Protein AF-A0A4R3IIE7-F1 (afdb_monomer)

Nearest PDB structures (foldseek):
  2jb1-assembly1_A  TM=9.424E-01  e=1.792E-12  Rhodococcus opacus
  2jb2-assembly1_A  TM=9.351E-01  e=1.595E-12  Rhodococcus opacus
  2jae-assembly1_B  TM=9.399E-01  e=1.549E-11  Rhodococcus opacus
  5ts5-assembly2_C  TM=9.015E-01  e=3.119E-09  Bothrops atrox
  3kve-assembly1_B  TM=9.027E-01  e=7.053E-09  Vipera ammodytes ammodytes

Mean predicted aligned error: 4.92 Å

Solvent-accessible surface area (backbone atoms only — not comparable to full-atom values): 9202 Å² total; per-residue (Å²): 140,89,75,60,86,95,37,77,62,57,58,58,55,53,53,40,74,78,46,46,93,76,58,75,77,57,61,40,74,53,34,45,40,71,62,99,83,25,29,43,38,32,26,30,48,67,89,56,95,58,74,78,43,77,50,76,40,77,69,79,88,83,83,68,55,39,87,56,49,59,76,37,52,62,72,66,55,69,74,56,48,53,49,34,66,65,60,85,71,72,44,69,51,73,44,77,44,77,33,71,60,49,53,51,47,77,75,67,71,44,84,30,62,72,51,78,50,93,55,94,40,36,27,36,38,43,48,84,66,74,79,96,53,87,52,64,41,58,31,33,65,19,52,40,77,43,50,99,83,114

Secondary structure (DSSP, 8-state):
----TT-TTHHHHHHHHHHGGG--TTEEEEEEEE-SS-EEEEEEETTS-PPPEEEEES-----S-HHHHTTSEE---HHHHHHHHH----EEEEEEEEESS-HHHHTT---S-EEE-SSTT-EEE--SSSTT-SS-EEEEEEEEEE-TT-

Foldseek 3Di:
DDADPPHNCVVVVVVCVVCVVVDDPQWAWAAWEADPQAIKTWTDRNVDDDDIDIDTDRYDDDPDQLVVVLNHHYDDDPVVNVCSVPPFDKDKDWDKDKDQAPCCCVPVVDAFDWDADPDPQGIKTADNDPHPPNGIGIIGSGIDIGTPPD

Sequence (150 aa):
MFQPVGGMDGIAQGFEREVGDLITYNAKVASLQQDEDGVTVTWEDAAGGGEAQTSTADYCVCTIPFSILSQIDHNLSGDLSNKISSMPYNGSTKWGLEFKRRFWEQDEQIYGGISYTNQAISQISYHSTGYFSDGPGVLLGGYTWRGANS

pLDDT: mean 93.7, std 8.91, range [44.0, 98.56]

Structure (mmCIF, N/CA/C/O backbone):
data_AF-A0A4R3IIE7-F1
#
_entry.id   AF-A0A4R3IIE7-F1
#
loop_
_atom_site.group_PDB
_atom_site.id
_atom_site.type_symbol
_atom_site.label_atom_id
_atom_site.label_alt_id
_atom_site.label_comp_id
_atom_site.label_asym_id
_atom_site.label_entity_id
_atom_site.label_seq_id
_atom_site.pdbx_PDB_ins_code
_atom_site.Cartn_x
_atom_site.Cartn_y
_atom_site.Cartn_z
_atom_site.occupancy
_atom_site.B_iso_or_equiv
_atom_site.auth_seq_id
_atom_site.auth_comp_id
_atom_site.auth_asym_id
_atom_site.auth_atom_id
_atom_site.pdbx_PDB_model_num
ATOM 1 N N . MET A 1 1 ? 1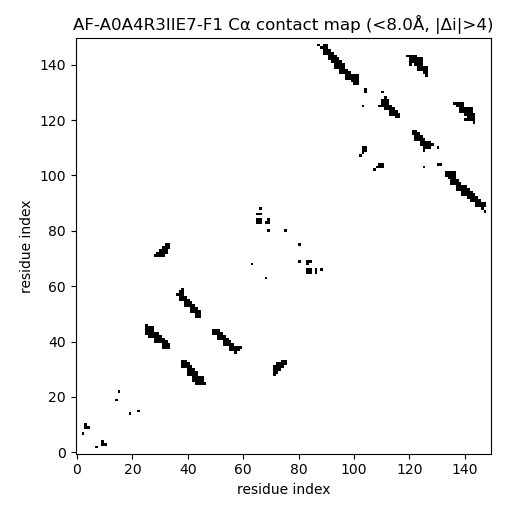8.415 -13.073 -5.698 1.00 63.34 1 MET A N 1
ATOM 2 C CA . MET A 1 1 ? 17.310 -12.242 -5.171 1.00 63.34 1 MET A CA 1
ATOM 3 C C . MET A 1 1 ? 16.014 -12.957 -5.510 1.00 63.34 1 MET A C 1
ATOM 5 O O . MET A 1 1 ? 15.934 -13.490 -6.609 1.00 63.34 1 MET A O 1
ATOM 9 N N . PHE A 1 2 ? 15.064 -13.039 -4.580 1.00 87.88 2 PHE A N 1
ATOM 10 C CA . PHE A 1 2 ? 13.792 -13.735 -4.789 1.00 87.88 2 PHE A CA 1
ATOM 11 C C . PHE A 1 2 ? 12.655 -12.722 -4.875 1.00 87.88 2 PHE A C 1
ATOM 13 O O . PHE A 1 2 ? 12.627 -11.756 -4.117 1.00 87.88 2 PHE A O 1
ATOM 20 N N . GLN A 1 3 ? 11.732 -12.963 -5.794 1.00 90.75 3 GLN A N 1
ATOM 21 C CA . GLN A 1 3 ? 10.473 -12.242 -5.941 1.00 90.75 3 GLN A CA 1
ATOM 22 C C . GLN A 1 3 ? 9.434 -13.234 -6.470 1.00 90.75 3 GLN A C 1
ATOM 24 O O . GLN A 1 3 ? 9.823 -14.162 -7.192 1.00 90.75 3 GLN A O 1
ATOM 29 N N . PRO A 1 4 ? 8.137 -13.077 -6.166 1.00 94.25 4 PRO A N 1
ATOM 30 C CA . PRO A 1 4 ? 7.137 -13.892 -6.828 1.00 94.25 4 PRO A CA 1
ATOM 31 C C . PRO A 1 4 ? 7.105 -13.597 -8.326 1.00 94.25 4 PRO A C 1
ATOM 33 O O . PRO A 1 4 ? 7.300 -12.463 -8.778 1.00 94.25 4 PRO A O 1
ATOM 36 N N . VAL A 1 5 ? 6.858 -14.646 -9.102 1.00 93.56 5 VAL A N 1
ATOM 37 C CA . VAL A 1 5 ? 6.612 -14.522 -10.536 1.00 93.56 5 VAL A CA 1
ATOM 38 C C . VAL A 1 5 ? 5.262 -13.830 -10.724 1.00 93.56 5 VAL A C 1
ATOM 40 O O . VAL A 1 5 ? 4.277 -14.241 -10.122 1.00 93.56 5 VAL A O 1
ATOM 43 N N . GLY A 1 6 ? 5.222 -12.782 -11.547 1.00 91.94 6 GLY A N 1
ATOM 44 C CA . GLY A 1 6 ? 3.995 -12.040 -11.858 1.00 91.94 6 GLY A CA 1
ATOM 45 C C . GLY A 1 6 ? 3.757 -10.778 -11.025 1.00 91.94 6 GLY A C 1
ATOM 46 O O . GLY A 1 6 ? 3.061 -9.895 -11.507 1.00 91.94 6 GLY A O 1
ATOM 47 N N . GLY A 1 7 ? 4.384 -10.626 -9.853 1.00 93.81 7 GLY A N 1
ATOM 48 C CA . GLY A 1 7 ? 4.222 -9.420 -9.030 1.00 93.81 7 GLY A CA 1
ATOM 49 C C . GLY A 1 7 ? 4.291 -9.686 -7.529 1.00 93.81 7 GLY A C 1
ATOM 50 O O . GLY A 1 7 ? 4.102 -10.809 -7.067 1.00 93.81 7 GLY A O 1
ATOM 51 N N . MET A 1 8 ? 4.599 -8.649 -6.745 1.00 95.88 8 MET A N 1
ATOM 52 C CA . MET A 1 8 ? 4.729 -8.787 -5.288 1.00 95.88 8 MET A CA 1
ATOM 53 C C . MET A 1 8 ? 3.367 -8.958 -4.582 1.00 95.88 8 MET A C 1
ATOM 55 O O . MET A 1 8 ? 3.273 -9.530 -3.497 1.00 95.88 8 MET A O 1
ATOM 59 N N . ASP A 1 9 ? 2.301 -8.493 -5.224 1.00 96.94 9 ASP A N 1
ATOM 60 C CA . ASP A 1 9 ? 0.909 -8.674 -4.814 1.00 96.94 9 ASP A CA 1
ATOM 61 C C . ASP A 1 9 ? 0.475 -10.147 -4.795 1.00 96.94 9 ASP A C 1
ATOM 63 O O . ASP A 1 9 ? -0.443 -10.495 -4.057 1.00 96.94 9 ASP A O 1
ATOM 67 N N . GLY A 1 10 ? 1.195 -11.037 -5.486 1.00 97.75 10 GLY A N 1
ATOM 68 C CA . GLY A 1 10 ? 0.967 -12.482 -5.427 1.00 97.75 10 GLY A CA 1
ATOM 69 C C . GLY A 1 10 ? 1.037 -13.082 -4.012 1.00 97.75 10 GLY A C 1
ATOM 70 O O . GLY A 1 10 ? 0.392 -14.099 -3.757 1.00 97.75 10 GLY A O 1
ATOM 71 N N . ILE A 1 11 ? 1.764 -12.455 -3.071 1.00 97.31 11 ILE A N 1
ATOM 72 C CA . ILE A 1 11 ? 1.727 -12.856 -1.651 1.00 97.31 11 ILE A CA 1
ATOM 73 C C . ILE A 1 11 ? 0.383 -12.489 -1.017 1.00 97.31 11 ILE A C 1
ATOM 75 O O . ILE A 1 11 ? -0.223 -13.331 -0.362 1.00 97.31 11 ILE A O 1
ATOM 79 N N . ALA A 1 12 ? -0.096 -11.259 -1.223 1.00 97.12 12 ALA A N 1
ATOM 80 C CA . ALA A 1 12 ? -1.373 -10.803 -0.674 1.00 97.12 12 ALA A CA 1
ATOM 81 C C . ALA A 1 12 ? -2.544 -11.612 -1.250 1.00 97.12 12 ALA A C 1
ATOM 83 O O . ALA A 1 12 ? -3.361 -12.122 -0.491 1.00 97.12 12 ALA A O 1
ATOM 84 N N . GLN A 1 13 ? -2.545 -11.842 -2.566 1.00 97.69 13 GLN A N 1
ATOM 85 C CA . GLN A 1 13 ? -3.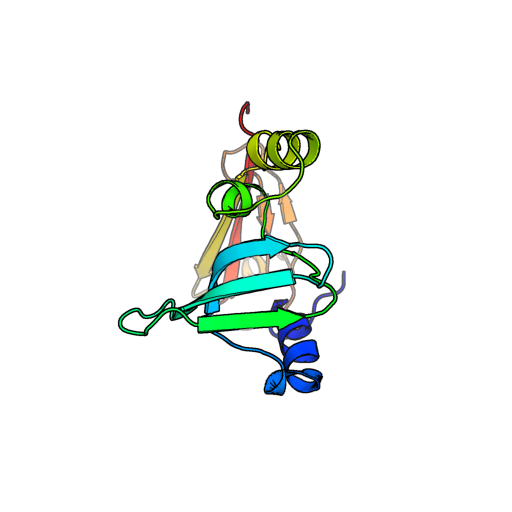490 -12.745 -3.235 1.00 97.69 13 GLN A CA 1
ATOM 86 C C . GLN A 1 13 ? -3.397 -14.180 -2.695 1.00 97.69 13 GLN A C 1
ATOM 88 O O . GLN A 1 13 ? -4.369 -14.925 -2.714 1.00 97.69 13 GLN A O 1
ATOM 93 N N . GLY A 1 14 ? -2.213 -14.598 -2.236 1.00 97.94 14 GLY A N 1
ATOM 94 C CA . GLY A 1 14 ? -2.014 -15.869 -1.547 1.00 97.94 14 GLY A CA 1
ATOM 95 C C . GLY A 1 14 ? -2.819 -15.977 -0.262 1.00 97.94 14 GLY A C 1
ATOM 96 O O . GLY A 1 14 ? -3.539 -16.953 -0.101 1.00 97.94 14 GLY A O 1
ATOM 97 N N . PHE A 1 15 ? -2.737 -14.969 0.606 1.00 98.06 15 PHE A N 1
ATOM 98 C CA . PHE A 1 15 ? -3.552 -14.911 1.819 1.00 98.06 15 PHE A CA 1
ATOM 99 C C . PHE A 1 15 ? -5.038 -14.777 1.499 1.00 98.06 15 PHE A C 1
ATOM 101 O O . PHE A 1 15 ? -5.843 -15.501 2.073 1.00 98.06 15 PHE A O 1
ATOM 108 N N . GLU A 1 16 ? -5.399 -13.905 0.556 1.00 98.00 16 GLU A N 1
ATOM 109 C CA . GLU A 1 16 ? -6.790 -13.717 0.136 1.00 98.00 16 GLU A CA 1
ATOM 110 C C . GLU A 1 16 ? -7.453 -15.038 -0.271 1.00 98.00 16 GLU A C 1
ATOM 112 O O . GLU A 1 16 ? -8.596 -15.280 0.097 1.00 98.00 16 GLU A O 1
ATOM 117 N N . ARG A 1 17 ? -6.751 -15.930 -0.980 1.00 98.19 17 ARG A N 1
ATOM 118 C CA . ARG A 1 17 ? -7.319 -17.235 -1.356 1.00 98.19 17 ARG A CA 1
ATOM 119 C C . ARG A 1 17 ? -7.721 -18.099 -0.160 1.00 98.19 17 ARG A C 1
ATOM 121 O O . ARG A 1 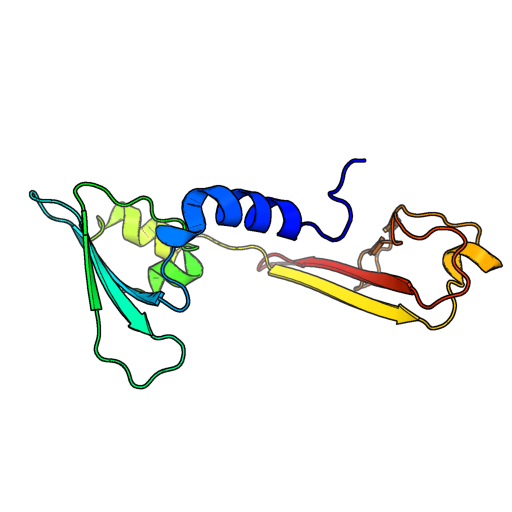17 ? -8.638 -18.900 -0.300 1.00 98.19 17 ARG A O 1
ATOM 128 N N . GLU A 1 18 ? -7.044 -17.949 0.974 1.00 98.31 18 GLU A N 1
ATOM 129 C CA . GLU A 1 18 ? -7.270 -18.768 2.168 1.00 98.31 18 GLU A CA 1
ATOM 130 C C . GLU A 1 18 ? -8.299 -18.155 3.129 1.00 98.31 18 GLU A C 1
ATOM 132 O O . GLU A 1 18 ? -8.914 -18.890 3.895 1.00 98.31 18 GLU A O 1
ATOM 137 N N . VAL A 1 19 ? -8.474 -16.826 3.121 1.00 97.94 19 VAL A N 1
ATOM 138 C CA . VAL A 1 19 ? -9.340 -16.111 4.085 1.00 97.94 19 VAL A CA 1
ATOM 139 C C . VAL A 1 19 ? -10.296 -15.104 3.441 1.00 97.94 19 VAL A C 1
ATOM 141 O O . VAL A 1 19 ? -10.811 -14.219 4.118 1.00 97.94 19 VAL A O 1
ATOM 144 N N . GLY A 1 20 ? -10.502 -15.173 2.127 1.00 97.00 20 GLY A N 1
ATOM 145 C CA . GLY A 1 20 ? -11.224 -14.150 1.364 1.00 97.00 20 GLY A CA 1
ATOM 146 C C . GLY A 1 20 ? -12.680 -13.956 1.785 1.00 97.00 20 GLY A C 1
ATOM 147 O O . GLY A 1 20 ? -13.197 -12.848 1.689 1.00 97.00 20 GLY A O 1
ATOM 148 N N . ASP A 1 21 ? -13.326 -14.995 2.312 1.00 97.62 21 ASP A N 1
ATOM 149 C CA . ASP A 1 21 ? -14.673 -14.940 2.889 1.00 97.62 21 ASP A CA 1
ATOM 150 C C . ASP A 1 21 ? -14.746 -14.134 4.197 1.00 97.62 21 ASP A C 1
ATOM 152 O O . ASP A 1 21 ? -15.826 -13.698 4.592 1.00 97.62 21 ASP A O 1
ATOM 156 N N . LEU A 1 22 ? -13.601 -13.887 4.839 1.00 97.25 22 LEU A N 1
ATOM 157 C CA . LEU A 1 22 ? -13.470 -13.048 6.030 1.00 97.25 22 LEU A CA 1
ATOM 158 C C . LEU A 1 22 ? -13.134 -11.583 5.697 1.00 97.25 22 LEU A C 1
ATOM 160 O O . LEU A 1 22 ? -13.045 -10.759 6.609 1.00 97.25 22 LEU A O 1
ATOM 164 N N . ILE A 1 23 ? -12.910 -11.241 4.421 1.00 97.44 23 ILE A N 1
ATOM 165 C CA . ILE A 1 23 ? -12.481 -9.900 4.006 1.00 97.44 23 ILE A CA 1
ATOM 166 C C . ILE A 1 23 ? -13.676 -9.084 3.513 1.00 97.44 23 ILE A C 1
ATOM 168 O O . ILE A 1 23 ? -14.281 -9.380 2.484 1.00 97.44 23 ILE A O 1
ATOM 172 N N . THR A 1 24 ? -13.937 -7.965 4.186 1.00 96.06 24 THR A N 1
ATOM 173 C CA . THR A 1 24 ? -14.839 -6.928 3.674 1.00 96.06 24 THR A CA 1
ATOM 174 C C . THR A 1 24 ? -14.041 -5.883 2.898 1.00 96.06 24 THR A C 1
ATOM 176 O O . THR A 1 24 ? -13.358 -5.037 3.477 1.00 96.06 24 THR A O 1
ATOM 179 N N . TYR A 1 25 ? -14.125 -5.932 1.570 1.00 95.94 25 TYR A N 1
ATOM 180 C CA . TYR A 1 25 ? -13.525 -4.923 0.695 1.00 95.94 25 TYR A CA 1
ATOM 181 C C . TYR A 1 25 ? -14.309 -3.608 0.698 1.00 95.94 25 TYR A C 1
ATOM 183 O O . TYR A 1 25 ? -15.483 -3.570 1.050 1.00 95.94 25 TYR A O 1
ATOM 191 N N . ASN A 1 26 ? -13.646 -2.524 0.280 1.00 95.00 26 ASN A N 1
ATOM 192 C CA . ASN A 1 26 ? -14.200 -1.164 0.236 1.00 95.00 26 ASN A CA 1
ATOM 193 C C . ASN A 1 26 ? -14.729 -0.640 1.585 1.00 95.00 26 ASN A C 1
ATOM 195 O O . ASN A 1 26 ? -15.427 0.365 1.612 1.00 95.00 26 ASN A O 1
ATOM 199 N N . ALA A 1 27 ? -14.357 -1.259 2.708 1.00 96.56 27 ALA A N 1
ATOM 200 C CA . ALA A 1 27 ? -14.706 -0.786 4.040 1.00 96.56 27 ALA A CA 1
ATOM 201 C C . ALA A 1 27 ? -13.738 0.315 4.499 1.00 96.56 27 ALA A C 1
ATOM 203 O O . ALA A 1 27 ? -12.646 0.044 5.008 1.00 96.56 27 ALA A O 1
ATOM 204 N N . LYS A 1 28 ? -14.125 1.580 4.323 1.00 96.69 28 LYS A N 1
ATOM 205 C CA . LYS A 1 28 ? -13.368 2.721 4.843 1.00 96.69 28 LYS A CA 1
ATOM 206 C C . LYS A 1 28 ? -13.747 2.954 6.303 1.00 96.69 28 LYS A C 1
ATOM 208 O O . LYS A 1 28 ? -14.841 3.419 6.604 1.00 96.69 28 LYS A O 1
ATOM 213 N N . VAL A 1 29 ? -12.828 2.650 7.214 1.00 97.56 29 VAL A N 1
ATOM 214 C CA . VAL A 1 29 ? -13.018 2.885 8.653 1.00 97.56 29 VAL A CA 1
ATOM 215 C C . VAL A 1 29 ? -13.142 4.384 8.942 1.00 97.56 29 VAL A C 1
ATOM 217 O O . VAL A 1 29 ? -12.302 5.175 8.515 1.00 97.56 29 VAL A O 1
ATOM 220 N N . ALA A 1 30 ? -14.185 4.750 9.684 1.00 96.56 30 ALA A N 1
ATOM 221 C CA . ALA A 1 30 ? -14.513 6.116 10.081 1.00 96.56 30 ALA A CA 1
ATOM 222 C C . ALA A 1 30 ? -14.390 6.346 11.599 1.00 96.56 30 ALA A C 1
ATOM 224 O O . ALA A 1 30 ? -14.098 7.466 12.016 1.00 96.56 30 ALA A O 1
ATOM 225 N N . SER A 1 31 ? -14.579 5.305 12.421 1.00 98.12 31 SER A N 1
ATOM 226 C CA . SER A 1 31 ? -14.415 5.383 13.880 1.00 98.12 31 SER A CA 1
ATOM 227 C C . SER A 1 31 ? -13.918 4.055 14.461 1.00 98.12 31 SER A C 1
ATOM 229 O O . SER A 1 31 ? -14.265 2.987 13.949 1.00 98.12 31 SER A O 1
ATOM 231 N N . LEU A 1 32 ? -13.111 4.125 15.521 1.00 98.19 32 LEU A N 1
ATOM 232 C CA . LEU A 1 32 ? -12.596 2.987 16.288 1.00 98.19 32 LEU A CA 1
ATOM 233 C C . LEU A 1 32 ? -12.722 3.293 17.782 1.00 98.19 32 LEU A C 1
ATOM 235 O O . LEU A 1 32 ? -11.995 4.129 18.313 1.00 98.19 32 LEU A O 1
ATOM 239 N N . GLN A 1 33 ? -13.618 2.595 18.470 1.00 98.38 33 GLN A N 1
ATOM 240 C CA . GLN A 1 33 ? -13.918 2.822 19.884 1.00 98.38 33 GLN A CA 1
ATOM 241 C C . GLN A 1 33 ? -13.719 1.537 20.677 1.00 98.38 33 GLN A C 1
ATOM 243 O O . GLN A 1 33 ? -14.098 0.470 20.204 1.00 98.38 33 GLN A O 1
ATOM 248 N N . GLN A 1 34 ? -13.146 1.628 21.875 1.00 97.56 34 GLN A N 1
ATOM 249 C CA . GLN A 1 34 ? -13.007 0.488 22.784 1.00 97.56 34 GLN A CA 1
ATOM 250 C C . GLN A 1 34 ? -13.571 0.784 24.173 1.00 97.56 34 GLN A C 1
ATOM 252 O O . GLN A 1 34 ? -13.494 1.916 24.654 1.00 97.56 34 GLN A O 1
ATOM 257 N N . ASP A 1 35 ? -14.084 -0.238 24.836 1.00 97.06 35 ASP A N 1
ATOM 258 C CA . ASP A 1 35 ? -14.561 -0.179 26.214 1.00 97.06 35 ASP A CA 1
ATOM 259 C C . ASP A 1 35 ? -14.208 -1.475 26.964 1.00 97.06 35 ASP A C 1
ATOM 261 O O . ASP A 1 35 ? -13.294 -2.202 26.569 1.00 97.06 35 ASP A O 1
ATOM 265 N N . GLU A 1 36 ? -14.857 -1.716 28.104 1.00 96.62 36 GLU A N 1
ATOM 266 C CA . GLU A 1 36 ? -14.631 -2.918 28.913 1.00 96.62 36 GLU A CA 1
ATOM 267 C C . GLU A 1 36 ? -15.139 -4.200 28.227 1.00 96.62 36 GLU A C 1
ATOM 269 O O . GLU A 1 36 ? -14.670 -5.286 28.572 1.00 96.62 36 GLU A O 1
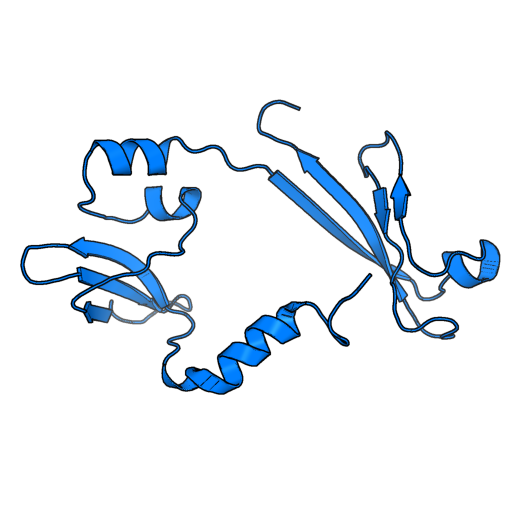ATOM 274 N N . ASP A 1 37 ? -16.042 -4.077 27.248 1.00 95.75 37 ASP A N 1
ATOM 275 C CA . ASP A 1 37 ? -16.721 -5.186 26.576 1.00 95.75 37 ASP A CA 1
ATOM 276 C C . ASP A 1 37 ? -16.109 -5.519 25.201 1.00 95.75 37 ASP A C 1
ATOM 278 O O . ASP A 1 37 ? -16.350 -6.604 24.670 1.00 95.75 37 ASP A O 1
ATOM 282 N N . GLY A 1 38 ? -15.295 -4.632 24.618 1.00 97.88 38 GLY A N 1
ATOM 283 C CA . GLY A 1 38 ? -14.521 -4.929 23.410 1.00 97.88 38 GLY A CA 1
ATOM 284 C C . GLY A 1 38 ? -14.190 -3.708 22.558 1.00 97.88 38 GLY A C 1
ATOM 285 O O . GLY A 1 38 ? -13.971 -2.604 23.055 1.00 97.88 38 GLY A O 1
ATOM 286 N N . VAL A 1 39 ? -14.119 -3.918 21.240 1.00 98.56 39 VAL A N 1
ATOM 287 C CA . VAL A 1 39 ? -13.834 -2.888 20.236 1.00 98.56 39 VAL A CA 1
ATOM 288 C C . VAL A 1 39 ? -14.965 -2.821 19.215 1.00 98.56 39 VAL A C 1
ATOM 290 O O . VAL A 1 39 ? -15.358 -3.832 18.635 1.00 98.56 39 VAL A O 1
ATOM 293 N N . THR A 1 40 ? -15.444 -1.609 18.951 1.00 98.56 40 THR A N 1
ATOM 294 C CA . THR A 1 40 ? -16.415 -1.286 17.905 1.00 98.56 40 THR A CA 1
ATOM 295 C C . THR A 1 40 ? -15.744 -0.463 16.812 1.00 98.56 40 THR A C 1
ATOM 297 O O . THR A 1 40 ? -15.158 0.588 17.076 1.00 98.56 40 THR A O 1
ATOM 300 N N . VAL A 1 41 ? -15.854 -0.925 15.569 1.00 98.44 41 VAL A N 1
ATOM 301 C CA . VAL A 1 41 ? -15.366 -0.228 14.377 1.00 98.44 41 VAL A CA 1
ATOM 302 C C . VAL A 1 41 ? -16.550 0.171 13.512 1.00 98.44 41 VAL A C 1
ATOM 304 O O . VAL A 1 41 ? -17.323 -0.686 13.084 1.00 98.44 41 VAL A O 1
ATOM 307 N N . THR A 1 42 ? -16.656 1.461 13.212 1.00 98.25 42 THR A N 1
ATOM 308 C CA . THR A 1 42 ? -17.632 1.989 12.254 1.00 98.25 42 THR A CA 1
ATOM 309 C C . THR A 1 42 ? -16.940 2.241 10.924 1.00 98.25 42 THR A C 1
ATOM 311 O O . THR A 1 42 ? -15.874 2.861 10.889 1.00 98.25 42 THR A O 1
ATOM 314 N N . TRP A 1 43 ? -17.538 1.794 9.826 1.00 97.50 43 TRP A N 1
ATOM 315 C CA . TRP A 1 43 ? -16.993 1.953 8.482 1.00 97.50 43 TRP A CA 1
ATOM 316 C C . TRP A 1 43 ? -18.083 2.276 7.459 1.00 97.50 43 TRP A C 1
ATOM 318 O O . TRP A 1 43 ? -19.259 1.983 7.654 1.00 97.50 43 TRP A O 1
ATOM 328 N N . GLU A 1 44 ? -17.681 2.910 6.367 1.00 96.12 44 GLU A N 1
ATOM 329 C CA . GLU A 1 44 ? -18.539 3.278 5.241 1.00 96.12 44 GLU A CA 1
ATOM 330 C C . GLU A 1 44 ? -18.027 2.628 3.952 1.00 96.12 44 GLU A C 1
ATOM 332 O O . GLU A 1 44 ? -16.831 2.349 3.824 1.00 96.12 44 GLU A O 1
ATOM 337 N N . ASP A 1 45 ? -18.921 2.387 2.990 1.00 94.75 45 ASP A N 1
ATOM 338 C CA . ASP A 1 45 ? -18.502 1.952 1.657 1.00 94.75 45 ASP A CA 1
ATOM 339 C C . ASP A 1 45 ? -17.712 3.081 0.977 1.00 94.75 45 ASP A C 1
ATOM 341 O O . ASP A 1 45 ? -18.218 4.189 0.770 1.00 94.75 45 ASP A O 1
ATOM 345 N N . ALA A 1 46 ? -16.462 2.797 0.616 1.00 93.00 46 ALA A N 1
ATOM 346 C CA . ALA A 1 46 ? -15.561 3.730 -0.045 1.00 93.00 46 ALA A CA 1
ATOM 347 C C . ALA A 1 46 ? -16.065 4.193 -1.427 1.00 93.00 46 ALA A C 1
ATOM 349 O O . ALA A 1 46 ? -15.654 5.259 -1.888 1.00 93.00 46 ALA A O 1
ATOM 350 N N . ALA A 1 47 ? -16.950 3.434 -2.083 1.00 90.25 47 ALA A N 1
ATOM 351 C CA . ALA A 1 47 ? -17.617 3.841 -3.321 1.00 90.25 47 ALA A CA 1
ATOM 352 C C . ALA A 1 47 ? -18.726 4.890 -3.092 1.00 90.25 47 ALA A C 1
ATOM 354 O O . ALA A 1 47 ? -19.171 5.534 -4.046 1.00 90.25 47 ALA A O 1
ATOM 355 N N . GLY A 1 48 ? -19.127 5.109 -1.836 1.00 84.38 48 GLY A N 1
ATOM 356 C CA . GLY A 1 48 ? -20.142 6.071 -1.421 1.00 84.38 48 GLY A CA 1
ATOM 357 C C . GLY A 1 48 ? -21.580 5.551 -1.526 1.00 84.38 48 GLY A C 1
ATOM 358 O O . GLY A 1 48 ? -21.865 4.529 -2.142 1.00 84.38 48 GLY A O 1
ATOM 359 N N . GLY A 1 49 ? -22.514 6.287 -0.913 1.00 73.19 49 GLY A N 1
ATOM 360 C CA . GLY A 1 49 ? -23.958 6.032 -1.021 1.00 73.19 49 GLY A CA 1
ATOM 361 C C . GLY A 1 49 ? -24.531 4.959 -0.086 1.00 73.19 49 GLY A C 1
ATOM 362 O O . GLY A 1 49 ? -25.741 4.748 -0.109 1.00 73.19 49 GLY A O 1
ATOM 363 N N . GLY A 1 50 ? -23.702 4.311 0.737 1.00 78.81 50 GLY A N 1
ATOM 364 C CA . GLY A 1 50 ? -24.136 3.375 1.778 1.00 78.81 50 GLY A CA 1
ATOM 365 C C . GLY A 1 50 ? -24.315 4.032 3.151 1.00 78.81 50 GLY A C 1
ATOM 366 O O . GLY A 1 50 ? -23.710 5.063 3.443 1.00 78.81 50 GLY A O 1
ATOM 367 N N . GLU A 1 51 ? -25.133 3.417 4.007 1.00 89.31 51 GLU A N 1
ATOM 368 C CA . GLU A 1 51 ? -25.201 3.759 5.433 1.00 89.31 51 GLU A CA 1
ATOM 369 C C . GLU A 1 51 ? -23.963 3.236 6.172 1.00 89.31 51 GLU A C 1
ATOM 371 O O . GLU A 1 51 ? -23.431 2.174 5.836 1.00 89.31 51 GLU A O 1
ATOM 376 N N . ALA A 1 52 ? -23.525 3.956 7.209 1.00 94.56 52 ALA A N 1
ATOM 377 C CA . ALA A 1 52 ? -22.425 3.514 8.059 1.00 94.56 52 ALA A CA 1
ATOM 378 C C . ALA A 1 52 ? -22.745 2.152 8.698 1.00 94.56 52 ALA A C 1
ATOM 380 O O . ALA A 1 52 ? -23.826 1.949 9.251 1.00 94.56 52 ALA A O 1
ATOM 381 N N . GLN A 1 53 ? -21.794 1.228 8.616 1.00 96.38 53 GLN A N 1
ATOM 382 C CA . GLN A 1 53 ? -21.873 -0.117 9.173 1.00 96.38 53 GLN A CA 1
ATOM 383 C C . GLN A 1 53 ? -21.010 -0.210 10.429 1.00 96.38 53 GLN A C 1
ATOM 385 O O . GLN A 1 53 ? -20.014 0.504 10.559 1.00 96.38 53 GLN A O 1
ATOM 390 N N . THR A 1 54 ? -21.365 -1.112 11.343 1.00 97.19 54 THR A N 1
ATOM 391 C CA . THR A 1 54 ? -20.594 -1.370 12.562 1.00 97.19 54 THR A CA 1
ATOM 392 C C . THR A 1 54 ? -20.172 -2.830 12.650 1.00 97.19 54 THR A C 1
ATOM 394 O O . THR A 1 54 ? -20.928 -3.739 12.310 1.00 97.19 54 THR A O 1
ATOM 397 N N . SER A 1 55 ? -18.954 -3.045 13.136 1.00 97.31 55 SER A N 1
ATOM 398 C CA . SER A 1 55 ? -18.407 -4.361 13.459 1.00 97.31 55 SER A CA 1
ATOM 399 C C . SER A 1 55 ? -17.892 -4.344 14.894 1.00 97.31 55 SER A C 1
ATOM 401 O O . SER A 1 55 ? -17.157 -3.428 15.265 1.00 97.31 55 SER A O 1
ATOM 403 N N . THR A 1 56 ? -18.251 -5.350 15.692 1.00 98.12 56 THR A N 1
ATOM 404 C CA . THR A 1 56 ? -17.799 -5.496 17.083 1.00 98.12 56 THR A CA 1
ATOM 405 C C . THR A 1 56 ? -16.998 -6.781 17.268 1.00 98.12 56 THR A C 1
ATOM 407 O O . THR A 1 56 ? -17.283 -7.797 16.631 1.00 98.12 56 THR A O 1
ATOM 410 N N . ALA A 1 57 ? -15.970 -6.734 18.116 1.00 98.31 57 ALA A N 1
ATOM 411 C CA . ALA A 1 57 ? -15.144 -7.886 18.470 1.00 98.31 57 ALA A CA 1
ATOM 412 C C . ALA A 1 57 ? -14.456 -7.676 19.826 1.00 98.31 57 ALA A C 1
ATOM 414 O O . ALA A 1 57 ? -14.233 -6.539 20.232 1.00 98.31 57 ALA A O 1
ATOM 415 N N . ASP A 1 58 ? -14.032 -8.763 20.475 1.00 98.44 58 ASP A N 1
ATOM 416 C CA . ASP A 1 58 ? -13.287 -8.700 21.745 1.00 98.44 58 ASP A CA 1
ATOM 417 C C . ASP A 1 58 ? -11.938 -7.967 21.593 1.00 98.44 58 ASP A C 1
ATOM 419 O O . ASP A 1 58 ? -11.449 -7.323 22.519 1.00 98.44 58 ASP A O 1
ATOM 423 N N . TYR A 1 59 ? -11.324 -8.058 20.406 1.00 97.88 59 TYR A N 1
ATOM 424 C CA . TYR A 1 59 ? -10.026 -7.462 20.098 1.00 97.88 59 TYR A CA 1
ATOM 425 C C . TYR A 1 59 ? -9.987 -6.869 18.689 1.00 97.88 59 TYR A C 1
ATOM 427 O O . TYR A 1 59 ? -10.598 -7.390 17.756 1.00 97.88 59 TYR A O 1
ATOM 435 N N . CYS A 1 60 ? -9.171 -5.826 18.513 1.00 97.75 60 CYS A N 1
ATOM 436 C CA . CYS A 1 60 ? -8.867 -5.233 17.215 1.00 97.75 60 CYS A CA 1
ATOM 437 C C . CYS A 1 60 ? -7.354 -5.192 16.975 1.00 97.75 60 CYS A C 1
ATOM 439 O O . CYS A 1 60 ? -6.599 -4.615 17.759 1.00 97.75 60 CYS A O 1
ATOM 441 N N . VAL A 1 61 ? -6.910 -5.762 15.854 1.00 97.88 61 VAL A N 1
ATOM 442 C CA . VAL A 1 61 ? -5.549 -5.573 15.341 1.00 97.88 61 VAL A CA 1
ATOM 443 C C . VAL A 1 61 ? -5.592 -4.460 14.297 1.00 97.88 61 VAL A C 1
ATOM 445 O O . VAL A 1 61 ? -5.934 -4.690 13.140 1.00 97.88 61 VAL A O 1
ATOM 448 N N . CYS A 1 62 ? -5.262 -3.234 14.704 1.00 97.50 62 CYS A N 1
ATOM 449 C CA . CYS A 1 62 ? -5.272 -2.083 13.803 1.00 97.50 62 CYS A CA 1
ATOM 450 C C . CYS A 1 62 ? -3.964 -1.996 13.000 1.00 97.50 62 CYS A C 1
ATOM 452 O O . CYS A 1 62 ? -2.897 -1.733 13.555 1.00 97.50 62 CYS A O 1
ATOM 454 N N . THR A 1 63 ? -4.051 -2.184 11.681 1.00 97.88 63 THR A N 1
ATOM 455 C CA . THR A 1 63 ? -2.917 -2.057 10.744 1.00 97.88 63 THR A CA 1
ATOM 456 C C . THR A 1 63 ? -2.977 -0.780 9.902 1.00 97.88 63 THR A C 1
ATOM 458 O O . THR A 1 63 ? -2.225 -0.635 8.937 1.00 97.88 63 THR A O 1
ATOM 461 N N . ILE A 1 64 ? -3.885 0.145 10.234 1.00 97.81 64 ILE A N 1
ATOM 462 C CA . ILE A 1 64 ? -4.011 1.435 9.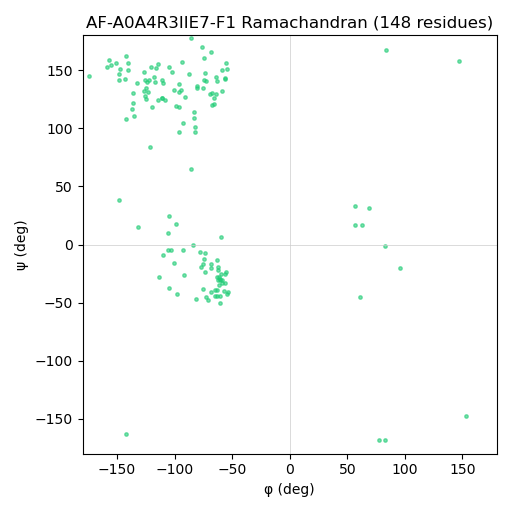552 1.00 97.81 64 ILE A CA 1
ATOM 463 C C . ILE A 1 64 ? -2.759 2.277 9.863 1.00 97.81 64 ILE A C 1
ATOM 465 O O . ILE A 1 64 ? -2.394 2.411 11.034 1.00 97.81 64 ILE A O 1
ATOM 469 N N . PRO A 1 65 ? -2.086 2.865 8.853 1.00 97.12 65 PRO A N 1
ATOM 470 C CA . PRO A 1 65 ? -0.950 3.752 9.090 1.00 97.12 65 PRO A CA 1
ATOM 471 C C . PRO A 1 65 ? -1.321 4.913 10.019 1.00 97.12 65 PRO A C 1
ATOM 473 O O . PRO A 1 65 ? -2.403 5.483 9.887 1.00 97.12 65 PRO A O 1
ATOM 476 N N . PHE A 1 66 ? -0.420 5.330 10.911 1.00 97.56 66 PHE A N 1
ATOM 477 C CA . PHE A 1 66 ? -0.716 6.389 11.888 1.00 97.56 66 PHE A CA 1
ATOM 478 C C . PHE A 1 66 ? -1.074 7.729 11.239 1.00 97.56 66 PHE A C 1
ATOM 480 O O . PHE A 1 66 ? -1.907 8.462 11.764 1.00 97.56 66 PHE A O 1
ATOM 487 N N . SER A 1 67 ? -0.514 8.013 10.059 1.00 95.31 67 SER A N 1
ATOM 488 C CA . SER A 1 67 ? -0.872 9.189 9.259 1.00 95.31 67 SER A CA 1
ATOM 489 C C . SER A 1 67 ? -2.349 9.227 8.853 1.00 95.31 67 SER A C 1
ATOM 491 O O . SER A 1 67 ? -2.869 10.311 8.608 1.00 95.31 67 SER A O 1
ATOM 493 N N . ILE A 1 68 ? -3.017 8.072 8.781 1.00 97.00 68 ILE A N 1
ATOM 494 C CA . ILE A 1 68 ? -4.452 7.947 8.503 1.00 97.00 68 ILE A CA 1
ATOM 495 C C . ILE A 1 68 ? -5.238 7.779 9.804 1.00 97.00 68 ILE A C 1
ATOM 497 O O . ILE A 1 68 ? -6.258 8.434 9.977 1.00 97.00 68 ILE A O 1
ATOM 501 N N . LEU A 1 69 ? -4.749 6.960 10.743 1.00 97.81 69 LEU A N 1
ATOM 502 C CA . LEU A 1 69 ? -5.415 6.732 12.029 1.00 97.81 69 LEU A CA 1
ATOM 503 C C . LEU A 1 69 ? -5.592 8.027 12.836 1.00 97.81 69 LEU A C 1
ATOM 505 O O . LEU A 1 69 ? -6.611 8.182 13.492 1.00 97.81 69 LEU A O 1
ATOM 509 N N . SER A 1 70 ? -4.664 8.984 12.727 1.00 96.69 70 SER A N 1
ATOM 510 C CA . SER A 1 70 ? -4.775 10.309 13.363 1.00 96.69 70 SER A CA 1
ATOM 511 C C . SER A 1 70 ? -5.948 11.162 12.861 1.00 96.69 70 SER A C 1
ATOM 513 O O . SER A 1 70 ? -6.265 12.179 13.472 1.00 96.69 70 SER A O 1
ATOM 515 N N . GLN A 1 71 ? -6.568 10.773 11.744 1.00 96.62 71 GLN A N 1
ATOM 516 C CA . GLN A 1 71 ? -7.723 11.438 11.135 1.00 96.62 71 GLN A CA 1
ATOM 517 C C . GLN A 1 71 ? -9.038 10.692 11.414 1.00 96.62 71 GLN A C 1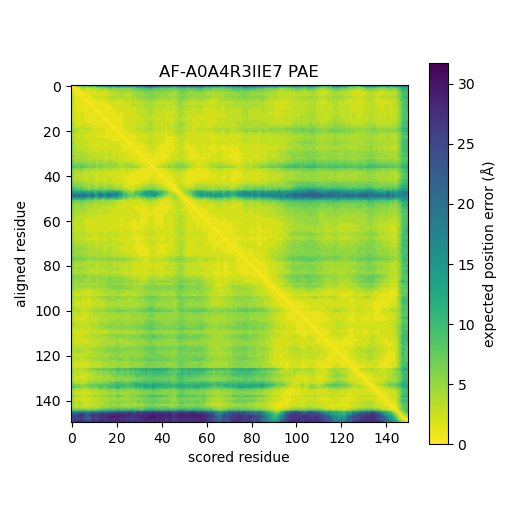
ATOM 519 O O . GLN A 1 71 ? -10.100 11.161 11.012 1.00 96.62 71 GLN A O 1
ATOM 524 N N . ILE A 1 72 ? -8.964 9.523 12.055 1.00 97.56 72 ILE A N 1
ATOM 525 C CA . ILE A 1 72 ? -10.104 8.671 12.395 1.00 97.56 72 ILE A CA 1
ATOM 526 C C . ILE A 1 72 ? -10.507 8.967 13.838 1.00 97.56 72 ILE A C 1
ATOM 528 O O . ILE A 1 72 ? -9.655 9.104 14.714 1.00 97.56 72 ILE A O 1
ATOM 532 N N . ASP A 1 73 ? -11.810 9.054 14.089 1.00 97.62 73 ASP A N 1
ATOM 533 C CA . ASP A 1 73 ? -12.336 9.235 15.439 1.00 97.62 73 ASP A CA 1
ATOM 534 C C . ASP A 1 73 ? -12.033 8.005 16.313 1.00 97.62 73 ASP A C 1
ATOM 536 O O . ASP A 1 73 ? -12.347 6.876 15.931 1.00 97.62 73 ASP A O 1
ATOM 540 N N . HIS A 1 74 ? -11.398 8.209 17.470 1.00 97.88 74 HIS A N 1
ATOM 541 C CA . HIS A 1 74 ? -11.024 7.122 18.372 1.00 97.88 74 HIS A CA 1
ATOM 542 C C . HIS A 1 74 ? -10.875 7.560 19.834 1.00 97.88 74 HIS A C 1
ATOM 544 O O . HIS A 1 74 ? -10.479 8.691 20.122 1.00 97.88 74 HIS A O 1
ATOM 550 N N . ASN A 1 75 ? -11.057 6.631 20.776 1.00 97.81 75 ASN A N 1
ATOM 551 C CA . ASN A 1 75 ? -10.884 6.871 22.218 1.00 97.81 75 ASN A CA 1
ATOM 552 C C . ASN A 1 75 ? -9.597 6.271 22.819 1.00 97.81 75 ASN A C 1
ATOM 554 O O . ASN A 1 75 ? -9.520 6.005 24.021 1.00 97.81 75 ASN A O 1
ATOM 558 N N . LEU A 1 76 ? -8.565 6.069 21.996 1.00 96.88 76 LEU A N 1
ATOM 559 C CA . LEU A 1 76 ? -7.253 5.610 22.454 1.00 96.88 76 LEU A CA 1
ATOM 560 C C . LEU A 1 76 ? -6.643 6.568 23.492 1.00 96.88 76 LEU A C 1
ATOM 562 O O . LEU A 1 76 ? -6.859 7.782 23.457 1.00 96.88 76 LEU A O 1
ATOM 566 N N . SER A 1 77 ? -5.828 6.024 24.403 1.00 96.56 77 SER A N 1
ATOM 567 C CA . SER A 1 77 ? -5.209 6.804 25.484 1.00 96.56 77 SER A CA 1
ATOM 568 C C . SER A 1 77 ? -4.436 8.020 24.960 1.00 96.56 77 SER A C 1
ATOM 570 O O . SER A 1 77 ? -3.893 7.999 23.854 1.00 96.56 77 SER A O 1
ATOM 572 N N . GLY A 1 78 ? -4.346 9.081 25.769 1.00 96.75 78 GLY A N 1
ATOM 573 C CA . GLY A 1 78 ? -3.678 10.325 25.367 1.00 96.75 78 GLY A CA 1
ATOM 574 C C . GLY A 1 78 ? -2.242 10.110 24.877 1.00 96.75 78 GLY A C 1
ATOM 575 O O . GLY A 1 78 ? -1.863 10.630 23.831 1.00 96.75 78 GLY A O 1
ATOM 576 N N . ASP A 1 79 ? -1.465 9.270 25.566 1.00 97.44 79 ASP A N 1
ATOM 577 C CA . ASP A 1 79 ? -0.089 8.946 25.171 1.00 97.44 79 ASP A CA 1
ATOM 578 C C . ASP A 1 79 ? -0.007 8.234 23.815 1.00 97.44 79 ASP A C 1
ATOM 580 O O . ASP A 1 79 ? 0.903 8.503 23.025 1.00 97.44 79 ASP A O 1
ATOM 584 N N . LEU A 1 80 ? -0.942 7.323 23.527 1.00 96.56 80 LEU A N 1
ATOM 585 C CA . LEU A 1 80 ? -0.988 6.620 22.247 1.00 96.56 80 LEU A CA 1
ATOM 586 C C . LEU A 1 80 ? -1.460 7.553 21.128 1.00 96.56 80 LEU A C 1
ATOM 588 O O . LEU A 1 80 ? -0.813 7.621 20.085 1.00 96.56 80 LEU A O 1
ATOM 592 N N . SER A 1 81 ? -2.510 8.333 21.377 1.00 96.62 81 SER A N 1
ATOM 593 C CA . SER A 1 81 ? -3.026 9.352 20.457 1.00 96.62 81 SER A CA 1
ATOM 594 C C . SER A 1 81 ? -1.952 10.380 20.079 1.00 96.62 81 SER A C 1
ATOM 596 O O . SER A 1 81 ? -1.796 10.723 18.908 1.00 96.62 81 SER A O 1
ATOM 598 N N . ASN A 1 82 ? -1.125 10.802 21.041 1.00 96.94 82 ASN A N 1
ATOM 599 C CA . ASN A 1 82 ? 0.013 11.692 20.792 1.00 96.94 82 ASN A CA 1
ATOM 600 C C . ASN A 1 82 ? 1.084 11.048 19.898 1.00 96.94 82 ASN A C 1
ATOM 602 O O . ASN A 1 82 ? 1.658 11.714 19.038 1.00 96.94 82 ASN A O 1
ATOM 606 N N . LYS A 1 83 ? 1.367 9.750 20.065 1.00 96.81 83 LYS A N 1
ATOM 607 C CA . LYS A 1 83 ? 2.302 9.027 19.184 1.00 96.81 83 LYS A CA 1
ATOM 608 C C . LYS A 1 83 ? 1.741 8.871 17.772 1.00 96.81 83 LYS A C 1
ATOM 610 O O . LYS A 1 83 ? 2.481 9.049 16.809 1.00 96.81 83 LYS A O 1
ATOM 615 N N . ILE A 1 84 ? 0.450 8.569 17.652 1.00 97.31 84 ILE A N 1
ATOM 616 C CA . ILE A 1 84 ? -0.242 8.427 16.366 1.00 97.31 84 ILE A CA 1
ATOM 617 C C . ILE A 1 84 ? -0.184 9.742 15.575 1.00 97.31 84 ILE A C 1
ATOM 619 O O . ILE A 1 84 ? 0.148 9.732 14.393 1.00 97.31 84 ILE A O 1
ATOM 623 N N . SER A 1 85 ? -0.430 10.884 16.221 1.00 95.81 85 SER A N 1
ATOM 624 C CA . SER A 1 85 ? -0.465 12.187 15.541 1.00 95.81 85 SER A CA 1
ATOM 625 C C . SER A 1 85 ? 0.909 12.780 15.205 1.00 95.81 85 SER A C 1
ATOM 627 O O . SER A 1 85 ? 0.993 13.652 14.342 1.00 95.81 85 SER A O 1
ATOM 629 N N . SER A 1 86 ? 1.988 12.323 15.852 1.00 95.19 86 SER A N 1
ATOM 630 C CA . SER A 1 86 ? 3.330 12.914 15.709 1.00 95.19 86 SER A CA 1
ATOM 631 C C . SER A 1 86 ? 4.348 12.047 14.964 1.00 95.19 86 SER A C 1
ATOM 633 O O . SER A 1 86 ? 5.437 12.533 14.648 1.00 95.19 86 SER A O 1
ATOM 635 N N . MET A 1 87 ? 4.034 10.781 14.671 1.00 94.94 87 MET A N 1
ATOM 636 C CA . MET A 1 87 ? 4.985 9.863 14.039 1.00 94.94 87 MET A CA 1
ATOM 637 C C . MET A 1 87 ? 5.305 10.288 12.592 1.00 94.94 87 MET A C 1
ATOM 639 O O . MET A 1 87 ? 4.406 10.304 11.746 1.00 94.94 87 MET A O 1
ATOM 643 N N . PRO A 1 88 ? 6.577 10.575 12.255 1.00 91.19 88 PRO A N 1
ATOM 644 C CA . PRO A 1 88 ? 6.947 10.921 10.891 1.00 91.19 88 PRO A CA 1
ATOM 645 C C . PRO A 1 88 ? 6.914 9.691 9.974 1.00 91.19 88 PRO A C 1
ATOM 647 O O . PRO A 1 88 ? 7.368 8.607 10.340 1.00 91.19 88 PRO A O 1
ATOM 650 N N . TYR A 1 89 ? 6.441 9.886 8.743 1.00 91.25 89 TYR A N 1
ATOM 651 C CA . TYR A 1 89 ? 6.530 8.909 7.657 1.00 91.25 89 TYR A CA 1
ATOM 652 C C . TYR A 1 89 ? 7.493 9.414 6.585 1.00 91.25 89 TYR A C 1
ATOM 654 O O . TYR A 1 89 ? 7.513 10.600 6.254 1.00 91.25 89 TYR A O 1
ATOM 662 N N . ASN A 1 90 ? 8.284 8.505 6.019 1.00 89.62 90 ASN A N 1
ATOM 663 C CA . ASN A 1 90 ? 9.147 8.838 4.893 1.00 89.62 90 ASN A CA 1
ATOM 664 C C . ASN A 1 90 ? 8.345 8.845 3.592 1.00 89.62 90 ASN A C 1
ATOM 666 O O . ASN A 1 90 ? 7.601 7.907 3.306 1.00 89.62 90 ASN A O 1
ATOM 670 N N . GLY A 1 91 ? 8.555 9.878 2.781 1.00 91.06 91 GLY A N 1
ATOM 671 C CA . GLY A 1 91 ? 8.087 9.900 1.407 1.00 91.06 91 GLY A CA 1
ATOM 672 C C . GLY A 1 91 ? 8.944 8.987 0.537 1.00 91.06 91 GLY A C 1
ATOM 673 O O . GLY A 1 91 ? 10.168 8.909 0.685 1.00 91.06 91 GLY A O 1
ATOM 674 N N . SER A 1 92 ? 8.301 8.295 -0.396 1.00 94.00 92 SER A N 1
ATOM 675 C CA . SER A 1 92 ? 8.988 7.512 -1.412 1.00 94.00 92 SER A CA 1
ATOM 676 C C . SER A 1 92 ? 8.175 7.488 -2.696 1.00 94.00 92 SER A C 1
ATOM 678 O O . SER A 1 92 ? 6.949 7.390 -2.651 1.00 94.00 92 SER A O 1
ATOM 680 N N . THR A 1 93 ? 8.863 7.563 -3.833 1.00 94.56 93 THR A N 1
ATOM 681 C CA . THR A 1 93 ? 8.223 7.575 -5.149 1.00 94.56 93 THR A CA 1
ATOM 682 C C . THR A 1 93 ? 8.914 6.587 -6.075 1.00 94.56 93 THR A C 1
ATOM 684 O O . THR A 1 93 ? 10.141 6.481 -6.098 1.00 94.56 93 THR A O 1
ATOM 687 N N . LYS A 1 94 ? 8.107 5.876 -6.861 1.00 96.00 94 LYS A N 1
ATOM 688 C CA . LYS A 1 94 ? 8.526 4.983 -7.941 1.00 96.00 94 LYS A CA 1
ATOM 689 C C . LYS A 1 94 ? 7.809 5.389 -9.219 1.00 96.00 94 LYS A C 1
ATOM 691 O O . LYS A 1 94 ? 6.622 5.696 -9.162 1.00 96.00 94 LYS A O 1
ATOM 696 N N . TRP A 1 95 ? 8.486 5.338 -10.361 1.00 95.00 95 TRP A N 1
ATOM 697 C CA . TRP A 1 95 ? 7.824 5.479 -11.661 1.00 95.00 95 TRP A CA 1
ATOM 698 C C . TRP A 1 95 ? 8.338 4.445 -12.657 1.00 95.00 95 TRP A C 1
ATOM 700 O O . TRP A 1 95 ? 9.533 4.352 -12.942 1.00 95.00 95 TRP A O 1
ATOM 710 N N . GLY A 1 96 ? 7.408 3.641 -13.167 1.00 96.56 96 GLY A N 1
ATOM 711 C CA . GLY A 1 96 ? 7.670 2.686 -14.233 1.00 96.56 96 GLY A CA 1
ATOM 712 C C . GLY A 1 96 ? 7.669 3.385 -15.586 1.00 96.56 96 GLY A C 1
ATOM 713 O O . GLY A 1 96 ? 6.804 4.215 -15.855 1.00 96.56 96 GLY A O 1
ATOM 714 N N . LEU A 1 97 ? 8.633 3.042 -16.430 1.00 96.75 97 LEU A N 1
ATOM 715 C CA . LEU A 1 97 ? 8.697 3.477 -17.819 1.00 96.75 97 LEU A CA 1
ATOM 716 C C . LEU A 1 97 ? 8.654 2.234 -18.700 1.00 96.75 97 LEU A C 1
ATOM 718 O O . LEU A 1 97 ? 9.540 1.382 -18.606 1.00 96.75 97 LEU A O 1
ATOM 722 N N . GLU 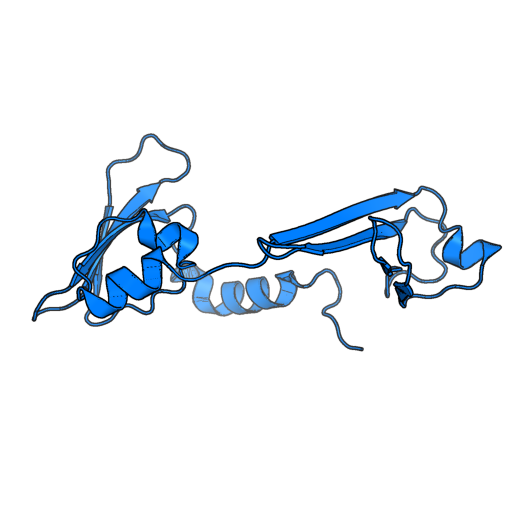A 1 98 ? 7.620 2.124 -19.530 1.00 96.94 98 GLU A N 1
ATOM 723 C CA . GLU A 1 98 ? 7.505 1.051 -20.512 1.00 96.94 98 GLU A CA 1
ATOM 724 C C . GLU A 1 98 ? 8.134 1.476 -21.838 1.00 96.94 98 GLU A C 1
ATOM 726 O O . GLU A 1 98 ? 7.803 2.517 -22.408 1.00 96.94 98 GLU A O 1
ATOM 731 N N . PHE A 1 99 ? 9.037 0.645 -22.345 1.00 96.44 99 PHE A N 1
ATOM 732 C CA . PHE A 1 99 ? 9.696 0.843 -23.624 1.00 96.44 99 PHE A CA 1
ATOM 733 C C . PHE A 1 99 ? 9.337 -0.293 -24.571 1.00 96.44 99 PHE A C 1
ATOM 735 O O . PHE A 1 99 ? 9.352 -1.458 -24.185 1.00 96.44 99 PHE A O 1
ATOM 742 N N . LYS A 1 100 ? 9.107 0.034 -25.848 1.00 96.31 100 LYS A N 1
ATOM 743 C CA . LYS A 1 100 ? 8.901 -0.970 -26.908 1.00 96.31 100 LYS A CA 1
ATOM 744 C C . LYS A 1 100 ? 10.123 -1.863 -27.132 1.00 96.31 100 LYS A C 1
ATOM 746 O O . LYS A 1 100 ? 9.969 -2.982 -27.599 1.00 96.31 100 LYS A O 1
ATOM 751 N N . ARG A 1 101 ? 11.323 -1.345 -26.844 1.00 95.25 101 ARG A N 1
ATOM 752 C CA . ARG A 1 101 ? 12.607 -2.028 -27.023 1.00 95.25 101 ARG A CA 1
ATOM 753 C C . ARG A 1 101 ? 13.373 -2.034 -25.710 1.00 95.25 101 ARG A C 1
ATOM 755 O O . ARG A 1 101 ? 13.499 -0.996 -25.060 1.00 95.25 101 ARG A O 1
ATOM 762 N N . ARG A 1 102 ? 13.937 -3.185 -25.364 1.00 95.69 102 ARG A N 1
ATOM 763 C CA . ARG A 1 102 ? 14.724 -3.402 -24.145 1.00 95.69 102 ARG A CA 1
ATOM 764 C C . ARG A 1 102 ? 16.182 -3.004 -24.383 1.00 95.69 102 ARG A C 1
ATOM 766 O O . ARG A 1 102 ? 17.068 -3.851 -24.407 1.00 95.69 102 ARG A O 1
ATOM 773 N N . PHE A 1 103 ? 16.421 -1.713 -24.624 1.00 95.69 103 PHE A N 1
ATOM 774 C CA . PHE A 1 103 ? 17.748 -1.189 -24.991 1.00 95.69 103 PHE A CA 1
ATOM 775 C C . PHE A 1 103 ? 18.833 -1.542 -23.960 1.00 95.69 103 PHE A C 1
ATOM 777 O O . PHE A 1 103 ? 19.966 -1.822 -24.328 1.00 95.69 103 PHE A O 1
ATOM 784 N N . TRP A 1 104 ? 18.466 -1.622 -22.677 1.00 96.81 104 TRP A N 1
ATOM 785 C CA . TRP A 1 104 ? 19.370 -2.035 -21.603 1.00 96.81 104 TRP A CA 1
ATOM 786 C C . TRP A 1 104 ? 19.893 -3.471 -21.784 1.00 96.81 104 TRP A C 1
ATOM 788 O O . TRP A 1 104 ? 21.047 -3.729 -21.475 1.00 96.81 104 TRP A O 1
ATOM 798 N N . GLU A 1 105 ? 19.099 -4.399 -22.325 1.00 97.19 105 GLU A N 1
ATOM 799 C CA . GLU A 1 105 ? 19.550 -5.769 -22.628 1.00 97.19 105 GLU A CA 1
ATOM 800 C C . GLU A 1 105 ? 20.307 -5.825 -23.960 1.00 97.19 105 GLU A C 1
ATOM 802 O O . GLU A 1 105 ? 21.378 -6.427 -24.046 1.00 97.19 105 GLU A O 1
ATOM 807 N N . GLN A 1 106 ? 19.741 -5.196 -24.995 1.00 95.06 106 GLN A N 1
ATOM 808 C CA . GLN A 1 106 ? 20.191 -5.329 -26.384 1.00 95.06 106 GLN A CA 1
ATOM 809 C C . GLN A 1 106 ? 21.481 -4.561 -26.681 1.00 95.06 106 GLN A C 1
ATOM 811 O O . GLN A 1 106 ? 22.322 -5.055 -27.429 1.00 95.06 106 GLN A O 1
ATOM 816 N N . ASP A 1 107 ? 21.624 -3.369 -26.102 1.00 96.62 107 ASP A N 1
ATOM 817 C CA . ASP A 1 107 ? 22.729 -2.460 -26.401 1.00 96.62 107 ASP A CA 1
ATOM 818 C C . ASP A 1 107 ? 23.765 -2.460 -25.260 1.00 96.62 107 ASP A C 1
ATOM 820 O O . ASP A 1 107 ? 24.965 -2.445 -25.519 1.00 96.62 107 ASP A O 1
ATOM 824 N N . GLU A 1 108 ? 23.309 -2.545 -24.002 1.00 97.12 108 GLU A N 1
ATOM 825 C CA . GLU A 1 108 ? 24.156 -2.354 -22.808 1.00 97.12 108 GLU A CA 1
ATOM 826 C C . GLU A 1 108 ? 24.496 -3.656 -22.054 1.00 97.12 108 GLU A C 1
ATOM 828 O O . GLU A 1 108 ? 25.252 -3.635 -21.084 1.00 97.12 108 GLU A O 1
ATOM 833 N N . GLN A 1 109 ? 23.943 -4.803 -22.471 1.00 96.50 109 GLN A N 1
ATOM 834 C CA . GLN A 1 109 ? 24.130 -6.111 -21.818 1.00 96.50 109 GLN A CA 1
ATOM 835 C C . GLN A 1 109 ? 23.736 -6.149 -20.323 1.00 96.50 109 GLN A C 1
ATOM 837 O O . GLN A 1 109 ? 24.317 -6.890 -19.527 1.00 96.50 109 GLN A O 1
ATOM 842 N N . ILE A 1 110 ? 22.721 -5.378 -19.932 1.00 96.94 110 ILE A N 1
ATOM 843 C CA . ILE A 1 110 ? 22.196 -5.308 -18.565 1.00 96.94 110 ILE A CA 1
ATOM 844 C C . ILE A 1 110 ? 20.983 -6.235 -18.418 1.00 96.94 110 ILE A C 1
ATOM 846 O O . ILE A 1 110 ? 19.944 -6.022 -19.039 1.00 96.94 110 ILE A O 1
ATOM 850 N N . TYR A 1 111 ? 21.085 -7.229 -17.529 1.00 95.44 111 TYR A N 1
ATOM 851 C CA . TYR A 1 111 ? 20.044 -8.234 -17.276 1.00 95.44 111 TYR A CA 1
ATOM 852 C C . TYR A 1 111 ? 19.601 -8.200 -15.808 1.00 95.44 111 TYR A C 1
ATOM 854 O O . TYR A 1 111 ? 20.066 -8.967 -14.965 1.00 95.44 111 TYR A O 1
ATOM 862 N N . GLY A 1 112 ? 18.673 -7.295 -15.493 1.00 94.88 112 GLY A N 1
ATOM 863 C CA . GLY A 1 112 ? 18.261 -7.012 -14.116 1.00 94.88 112 GLY A CA 1
ATOM 864 C C . GLY A 1 112 ? 19.276 -6.144 -13.365 1.00 94.88 112 GLY A C 1
ATOM 865 O O . GLY A 1 112 ? 20.186 -5.564 -13.953 1.00 94.88 112 GLY A O 1
ATOM 866 N N . GLY A 1 113 ? 19.106 -6.033 -12.047 1.00 95.50 113 GLY A N 1
ATOM 867 C CA . GLY A 1 113 ? 19.970 -5.207 -11.199 1.00 95.50 113 GLY A CA 1
ATOM 868 C C . GLY A 1 113 ? 19.585 -3.725 -11.172 1.00 95.50 113 GLY A C 1
ATOM 869 O O . GLY A 1 113 ? 18.490 -3.336 -11.587 1.00 95.50 113 GLY A O 1
ATOM 870 N N . ILE A 1 114 ? 20.479 -2.905 -10.609 1.00 96.69 114 ILE A N 1
ATOM 871 C CA . ILE A 1 114 ? 20.235 -1.488 -10.315 1.00 96.69 114 ILE A CA 1
ATOM 872 C C . ILE A 1 114 ? 21.451 -0.656 -10.731 1.00 96.69 114 ILE A C 1
ATOM 874 O O . ILE A 1 114 ? 22.577 -0.958 -10.337 1.00 96.69 114 ILE A O 1
ATOM 878 N N . SER A 1 115 ? 21.213 0.424 -11.475 1.00 97.06 115 SER A N 1
ATOM 879 C CA . SER A 1 115 ? 22.182 1.506 -11.670 1.00 97.06 115 SER A CA 1
ATOM 880 C C . SER A 1 115 ? 21.896 2.628 -10.677 1.00 97.06 115 SER A C 1
ATOM 882 O O . SER A 1 115 ? 20.760 3.087 -10.578 1.00 97.06 115 SER A O 1
ATOM 884 N N . TYR A 1 116 ? 22.922 3.099 -9.972 1.00 96.50 116 TYR A N 1
ATOM 885 C CA . TYR A 1 116 ? 22.808 4.182 -8.992 1.00 96.50 116 TYR A CA 1
ATOM 886 C C . TYR A 1 116 ? 23.315 5.507 -9.555 1.00 96.50 116 TYR A C 1
ATOM 888 O O . TYR A 1 116 ? 24.243 5.543 -10.363 1.00 96.50 116 TYR A O 1
ATOM 896 N N . THR A 1 117 ? 22.722 6.612 -9.110 1.00 94.56 117 THR A N 1
ATOM 897 C CA . THR A 1 117 ? 23.134 7.960 -9.503 1.00 94.56 117 THR A CA 1
ATOM 898 C C . THR A 1 117 ? 22.840 8.972 -8.395 1.00 94.56 117 THR A C 1
ATOM 900 O O . THR A 1 117 ? 21.954 8.775 -7.570 1.00 94.56 117 THR A O 1
ATOM 903 N N . ASN A 1 118 ? 23.570 10.086 -8.383 1.00 93.56 118 ASN A N 1
ATOM 904 C CA . ASN A 1 118 ? 23.294 11.236 -7.518 1.00 93.56 118 ASN A CA 1
ATOM 905 C C . ASN A 1 118 ? 22.234 12.192 -8.102 1.00 93.56 118 ASN A C 1
ATOM 907 O O . ASN A 1 118 ? 21.911 13.204 -7.482 1.00 93.56 118 ASN A O 1
ATOM 911 N N . GLN A 1 119 ? 21.704 11.900 -9.292 1.00 94.88 119 GLN A N 1
ATOM 912 C CA . GLN A 1 119 ? 20.602 12.656 -9.881 1.00 94.88 119 GLN A CA 1
ATOM 913 C C . GLN A 1 119 ? 19.297 12.452 -9.098 1.00 94.88 119 GLN A C 1
ATOM 915 O O . GLN A 1 119 ? 19.150 11.506 -8.324 1.00 94.88 119 GLN A O 1
ATOM 920 N N . ALA A 1 120 ? 18.305 13.310 -9.357 1.00 91.94 120 ALA A N 1
ATOM 921 C CA . ALA A 1 120 ? 17.012 13.293 -8.668 1.00 91.94 120 ALA A CA 1
ATOM 922 C C . ALA A 1 120 ? 16.270 11.944 -8.738 1.00 91.94 120 ALA A C 1
ATOM 924 O O . ALA A 1 120 ? 15.456 11.655 -7.868 1.00 91.94 120 ALA A O 1
ATOM 925 N N . ILE A 1 121 ? 16.560 11.117 -9.746 1.00 93.94 121 ILE A N 1
ATOM 926 C CA . ILE A 1 121 ? 15.956 9.792 -9.934 1.00 93.94 121 ILE A CA 1
ATOM 927 C C . ILE A 1 121 ? 16.512 8.720 -8.977 1.00 93.94 121 ILE A C 1
ATOM 929 O O . ILE A 1 121 ? 15.882 7.678 -8.812 1.00 93.94 121 ILE A O 1
ATOM 933 N N . SER A 1 122 ? 17.668 8.987 -8.349 1.00 95.12 122 SER A N 1
ATOM 934 C CA . SER A 1 122 ? 18.435 8.148 -7.406 1.00 95.12 122 SER A CA 1
ATOM 935 C C . SER A 1 122 ? 18.944 6.811 -7.954 1.00 95.12 122 SER A C 1
ATOM 937 O O . SER A 1 122 ? 20.103 6.446 -7.755 1.00 95.12 122 SER A O 1
ATOM 939 N N . GLN A 1 123 ? 18.101 6.069 -8.659 1.00 95.88 123 GLN A N 1
ATOM 940 C CA . GLN A 1 123 ? 18.440 4.776 -9.223 1.00 95.88 123 GLN A CA 1
ATOM 941 C C . GLN A 1 123 ? 17.510 4.396 -10.371 1.00 95.88 123 GLN A C 1
ATOM 943 O O . GLN A 1 123 ? 16.339 4.759 -10.381 1.00 95.88 123 GLN A O 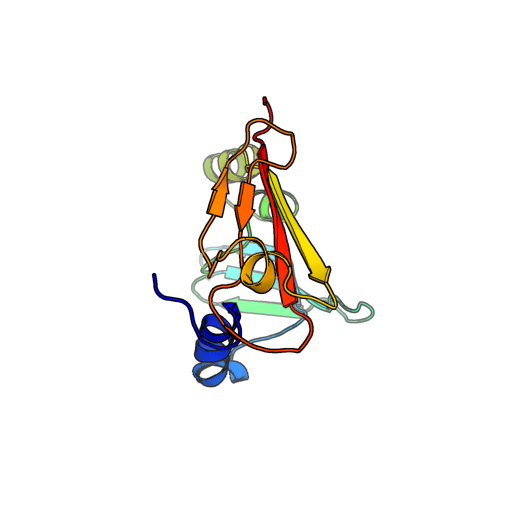1
ATOM 948 N N . ILE A 1 124 ? 18.027 3.584 -11.286 1.00 97.00 124 ILE A N 1
ATOM 949 C CA . ILE A 1 124 ? 17.250 2.874 -12.299 1.00 97.00 124 ILE A CA 1
ATOM 950 C C . ILE A 1 124 ? 17.298 1.391 -11.938 1.00 97.00 124 ILE A C 1
ATOM 952 O O . ILE A 1 124 ? 18.388 0.848 -11.767 1.00 97.00 124 ILE A O 1
ATOM 956 N N . SER A 1 125 ? 16.143 0.735 -11.806 1.00 96.56 125 SER A N 1
ATOM 957 C CA . SER A 1 125 ? 16.081 -0.719 -11.589 1.00 96.56 125 SER A CA 1
ATOM 958 C C . SER A 1 125 ? 15.570 -1.405 -12.847 1.00 96.56 125 SER A C 1
ATOM 960 O O . SER A 1 125 ? 14.471 -1.109 -13.320 1.00 96.56 125 SER A O 1
ATOM 962 N N . TYR A 1 126 ? 16.348 -2.353 -13.357 1.00 95.88 126 TYR A N 1
ATOM 963 C CA . TYR A 1 126 ? 15.993 -3.138 -14.535 1.00 95.88 126 TYR A CA 1
ATOM 964 C C . TYR A 1 126 ? 15.181 -4.359 -14.118 1.00 95.88 126 TYR A C 1
ATOM 966 O O . TYR A 1 126 ? 15.368 -4.920 -13.032 1.00 95.88 126 TYR A O 1
ATOM 974 N N . HIS A 1 127 ? 14.254 -4.769 -14.976 1.00 89.12 127 HIS A N 1
ATOM 975 C CA . HIS A 1 127 ? 13.383 -5.894 -14.676 1.00 89.12 127 HIS A CA 1
ATOM 976 C C . HIS A 1 127 ? 14.181 -7.194 -14.531 1.00 89.12 127 HIS A C 1
ATOM 978 O O . HIS A 1 127 ? 15.110 -7.450 -15.293 1.00 89.12 127 HIS A O 1
ATOM 984 N N . SER A 1 128 ? 13.795 -8.031 -13.566 1.00 90.56 128 SER A N 1
ATOM 985 C CA . SER A 1 128 ? 14.452 -9.322 -13.307 1.00 90.56 128 SER A CA 1
ATOM 986 C C . SER A 1 128 ? 13.707 -10.516 -13.919 1.00 90.56 128 SER A C 1
ATOM 988 O O . SER A 1 128 ? 13.904 -11.655 -13.506 1.00 90.56 128 SER A O 1
ATOM 990 N N . THR A 1 129 ? 12.805 -10.271 -14.874 1.00 89.69 129 THR A N 1
ATOM 991 C CA . THR A 1 129 ? 12.075 -11.327 -15.593 1.00 89.69 129 THR A CA 1
ATOM 992 C C . THR A 1 129 ? 11.886 -10.967 -17.069 1.00 89.69 129 THR A C 1
ATOM 994 O O . THR A 1 129 ? 12.000 -9.795 -17.457 1.00 89.69 129 THR A O 1
ATOM 997 N N . GLY A 1 130 ? 11.578 -11.979 -17.888 1.00 90.12 130 GLY A N 1
ATOM 998 C CA . GLY A 1 130 ? 11.364 -11.810 -19.327 1.00 90.12 130 GLY A CA 1
ATOM 999 C C . GLY A 1 130 ? 12.638 -11.447 -20.092 1.00 90.12 130 GLY A C 1
ATOM 1000 O O . GLY A 1 130 ? 12.560 -10.701 -21.065 1.00 90.12 130 GLY A O 1
ATOM 1001 N N . TYR A 1 131 ? 13.797 -11.918 -19.621 1.00 93.69 131 TYR A N 1
ATOM 1002 C CA . TYR A 1 131 ? 15.080 -11.712 -20.294 1.00 93.69 131 TYR A CA 1
ATOM 1003 C C . TYR A 1 131 ? 15.042 -12.230 -21.730 1.00 93.69 131 TYR A C 1
ATOM 1005 O O . TYR A 1 131 ? 14.440 -13.274 -21.986 1.00 93.69 131 TYR A O 1
ATOM 1013 N N . PHE A 1 132 ? 15.720 -11.520 -22.635 1.00 94.00 132 PHE A N 1
ATOM 1014 C CA . PHE A 1 132 ? 15.820 -11.873 -24.056 1.00 94.00 132 PHE A CA 1
ATOM 1015 C C . PHE A 1 132 ? 14.477 -11.865 -24.802 1.00 94.00 132 PHE A C 1
ATOM 1017 O O . PHE A 1 132 ? 14.366 -12.433 -25.884 1.00 94.00 132 PHE A O 1
ATOM 1024 N N . SER A 1 133 ? 13.447 -11.231 -24.235 1.00 92.62 133 SER A N 1
ATOM 1025 C CA . SER A 1 133 ? 12.185 -11.010 -24.936 1.00 92.62 133 SER A CA 1
ATOM 1026 C C . SER A 1 133 ? 12.335 -9.895 -25.972 1.00 92.62 133 SER A C 1
ATOM 1028 O O . SER A 1 133 ? 12.848 -8.819 -25.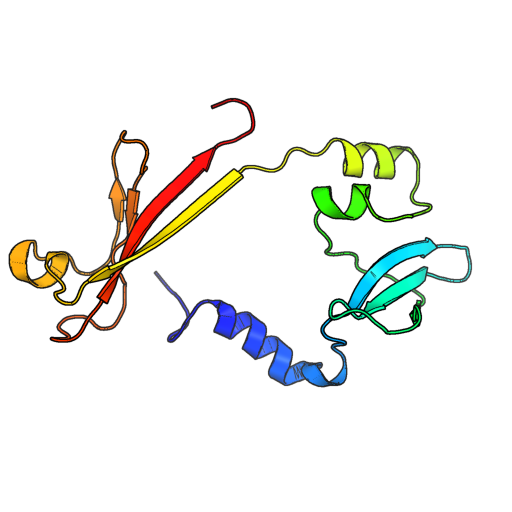660 1.00 92.62 133 SER A O 1
ATOM 1030 N N . ASP A 1 134 ? 11.808 -10.117 -27.176 1.00 87.94 134 ASP A N 1
ATOM 1031 C CA . ASP A 1 134 ? 11.723 -9.100 -28.237 1.00 87.94 134 ASP A CA 1
ATOM 1032 C C . ASP A 1 134 ? 10.579 -8.092 -28.014 1.00 87.94 134 ASP A C 1
ATOM 1034 O O . ASP A 1 134 ? 10.427 -7.128 -28.766 1.00 87.94 134 ASP A O 1
ATOM 1038 N N . GLY A 1 135 ? 9.745 -8.324 -26.994 1.00 89.56 135 GLY A N 1
ATOM 1039 C CA . GLY A 1 135 ? 8.601 -7.483 -26.662 1.00 89.56 135 GLY A CA 1
ATOM 1040 C C . GLY A 1 135 ? 8.936 -6.280 -25.769 1.00 89.56 135 GLY A C 1
ATOM 1041 O O . GLY A 1 135 ? 10.072 -6.118 -25.307 1.00 89.56 135 GLY A O 1
ATOM 1042 N N . PRO A 1 136 ? 7.923 -5.443 -25.473 1.00 94.62 136 PRO A N 1
ATOM 1043 C CA . PRO A 1 136 ? 8.069 -4.327 -24.552 1.00 94.62 136 PRO A CA 1
ATOM 1044 C C . PRO A 1 136 ? 8.581 -4.744 -23.168 1.00 94.62 136 PRO A C 1
ATOM 1046 O O . PRO A 1 136 ? 8.435 -5.887 -22.724 1.00 94.62 136 PRO A O 1
ATOM 1049 N N . GLY A 1 137 ? 9.186 -3.795 -22.461 1.00 94.69 137 GLY A N 1
ATOM 1050 C CA . GLY A 1 137 ? 9.674 -3.992 -21.103 1.00 94.69 137 GLY A CA 1
ATOM 1051 C C . GLY A 1 137 ? 9.491 -2.751 -20.248 1.00 94.69 137 GLY A C 1
ATOM 1052 O O . GLY A 1 137 ? 9.687 -1.631 -20.717 1.00 94.69 137 GLY A O 1
ATOM 1053 N N . VAL A 1 138 ? 9.155 -2.964 -18.978 1.00 95.19 138 VAL A N 1
ATOM 1054 C CA . VAL A 1 138 ? 9.123 -1.907 -17.967 1.00 95.19 138 VAL A CA 1
ATOM 1055 C C . VAL A 1 138 ? 10.454 -1.881 -17.229 1.00 95.19 138 VAL A C 1
ATOM 1057 O O . VAL A 1 138 ? 10.928 -2.918 -16.766 1.00 95.19 138 VAL A O 1
ATOM 1060 N N . LEU A 1 139 ? 11.029 -0.693 -17.064 1.00 94.50 139 LEU A N 1
ATOM 1061 C CA . LEU A 1 139 ? 12.058 -0.440 -16.058 1.00 94.50 139 LEU A CA 1
ATOM 1062 C C . LEU A 1 139 ? 11.538 0.545 -15.016 1.00 94.50 139 LEU A C 1
ATOM 1064 O O . LEU A 1 139 ? 10.641 1.347 -15.281 1.00 94.50 139 LEU A O 1
ATOM 1068 N N . LEU A 1 140 ? 12.107 0.493 -13.819 1.00 96.56 140 LEU A N 1
ATOM 1069 C CA . LEU A 1 140 ? 11.868 1.502 -12.801 1.00 96.56 140 LEU A CA 1
ATOM 1070 C C . LEU A 1 140 ? 12.794 2.681 -13.099 1.00 96.56 140 LEU A C 1
ATOM 1072 O O . LEU A 1 140 ? 13.989 2.605 -12.820 1.00 96.56 140 LEU A O 1
ATOM 1076 N N . GLY A 1 141 ? 12.248 3.740 -13.698 1.00 95.94 141 GLY A N 1
ATOM 1077 C CA . GLY A 1 141 ? 13.007 4.916 -14.143 1.00 95.94 141 GLY A CA 1
ATOM 1078 C C . GLY A 1 141 ? 13.464 5.821 -13.002 1.00 95.94 141 GLY A C 1
ATOM 1079 O O . GLY A 1 141 ? 14.206 6.775 -13.226 1.00 95.94 141 GLY A O 1
ATOM 1080 N N . GLY A 1 142 ? 12.996 5.532 -11.792 1.00 95.88 142 GLY A N 1
ATOM 1081 C CA . GLY A 1 142 ? 13.416 6.162 -10.558 1.00 95.88 142 GLY A CA 1
ATOM 1082 C C . GLY A 1 142 ? 12.780 5.489 -9.359 1.00 95.88 142 GLY A C 1
ATOM 1083 O O . GLY A 1 142 ? 11.633 5.033 -9.414 1.00 95.88 142 GLY A O 1
ATOM 1084 N N . TYR A 1 143 ? 13.542 5.430 -8.275 1.00 95.25 143 TYR A N 1
ATOM 1085 C CA . TYR A 1 143 ? 13.064 5.001 -6.970 1.00 95.25 143 TYR A CA 1
ATOM 1086 C C . TYR A 1 143 ? 13.737 5.859 -5.915 1.00 95.25 143 TYR A C 1
ATOM 1088 O O . TYR A 1 143 ? 14.938 5.741 -5.679 1.00 95.25 143 TYR A O 1
ATOM 1096 N N . THR A 1 144 ? 12.960 6.755 -5.323 1.00 93.88 144 THR A N 1
ATOM 1097 C CA . THR A 1 144 ? 13.476 7.775 -4.421 1.00 93.88 144 THR A CA 1
ATOM 1098 C C . THR A 1 144 ? 12.932 7.577 -3.019 1.00 93.88 144 THR A C 1
ATOM 1100 O O . THR A 1 144 ? 11.823 7.077 -2.814 1.00 93.88 144 THR A O 1
ATOM 1103 N N . TRP A 1 145 ? 13.717 8.019 -2.045 1.00 89.00 145 TRP A N 1
ATOM 1104 C CA . TRP A 1 145 ? 13.293 8.198 -0.666 1.00 89.00 145 TRP A CA 1
ATOM 1105 C C . TRP A 1 145 ? 13.626 9.629 -0.280 1.00 89.00 145 TRP A C 1
ATOM 1107 O O . TRP A 1 145 ? 14.758 10.074 -0.468 1.00 89.00 145 TRP A O 1
ATOM 1117 N N . ARG A 1 146 ? 12.643 10.358 0.240 1.00 70.69 146 ARG A N 1
ATOM 1118 C CA . ARG A 1 146 ? 12.840 11.686 0.818 1.00 70.69 146 ARG A CA 1
ATOM 1119 C C . ARG A 1 146 ? 12.029 11.778 2.104 1.00 70.69 146 ARG A C 1
ATOM 1121 O O . ARG A 1 146 ? 10.807 11.650 2.088 1.00 70.69 146 ARG A O 1
ATOM 1128 N N . GLY A 1 147 ? 12.726 11.942 3.226 1.00 53.88 147 GLY A N 1
ATOM 1129 C CA . GLY A 1 147 ? 12.108 12.318 4.497 1.00 53.88 147 GLY A CA 1
ATOM 1130 C C . GLY A 1 147 ? 11.768 13.810 4.498 1.00 53.88 147 GLY A C 1
ATOM 1131 O O . GLY A 1 147 ? 12.217 14.549 3.626 1.00 53.88 147 GLY A O 1
ATOM 1132 N N . ALA A 1 148 ? 11.021 14.271 5.499 1.00 45.59 148 ALA A N 1
ATOM 1133 C CA . ALA A 1 148 ? 10.566 15.660 5.633 1.00 45.59 148 ALA A CA 1
ATOM 1134 C C . ALA A 1 148 ? 11.682 16.738 5.724 1.00 45.59 148 ALA A C 1
ATOM 1136 O O . ALA A 1 148 ? 11.355 17.896 5.942 1.00 45.59 148 ALA A O 1
ATOM 1137 N N . ASN A 1 149 ? 12.969 16.392 5.556 1.00 44.00 149 ASN A N 1
ATOM 1138 C CA . ASN A 1 149 ? 14.128 17.293 5.668 1.00 44.00 149 ASN A CA 1
ATOM 1139 C C . ASN A 1 149 ? 15.313 16.918 4.735 1.00 44.00 149 ASN A C 1
ATOM 1141 O O . ASN A 1 149 ? 16.466 17.003 5.155 1.00 44.00 149 ASN A O 1
ATOM 1145 N N . SER A 1 150 ? 15.068 16.460 3.499 1.00 49.75 150 SER A N 1
ATOM 1146 C CA . SER A 1 150 ? 16.130 16.202 2.495 1.00 49.75 150 SER A CA 1
ATOM 1147 C C . SER A 1 150 ? 16.180 17.243 1.386 1.00 49.75 150 SER A C 1
ATOM 1149 O O . SER A 1 150 ? 15.091 17.490 0.815 1.00 49.75 150 SER A O 1
#

Radius of gyration: 21.78 Å; Cα contacts (8 Å, |Δi|>4): 216; chains: 1; bounding box: 49×36×57 Å

Organism: NCBI:txid745311

InterPro domains:
  IPR002937 Amine oxidase [PF01593] (4-148)
  IPR036188 FAD/NAD(P)-binding domain superfamily [G3DSA:3.50.50.60] (1-150)
  IPR036188 FAD/NAD(P)-binding domain superfamily [SSF51905] (2-142)